Protein AF-A0A6M7X001-F1 (afdb_monomer_lite)

Organism: NCBI:txid935548

Structure (mmCIF, N/CA/C/O backbone):
data_AF-A0A6M7X001-F1
#
_entry.id   AF-A0A6M7X001-F1
#
loop_
_atom_site.group_PDB
_atom_site.id
_atom_site.type_symbol
_atom_site.label_atom_id
_atom_site.label_alt_id
_atom_site.label_comp_id
_atom_site.label_asym_id
_atom_site.label_entity_id
_atom_site.label_seq_id
_atom_site.pdbx_PDB_ins_code
_atom_site.Cartn_x
_atom_site.Cartn_y
_atom_site.Cartn_z
_atom_site.occupancy
_atom_site.B_iso_or_equiv
_atom_site.auth_seq_id
_atom_site.auth_comp_id
_atom_site.auth_asym_id
_atom_site.auth_atom_id
_atom_site.pdbx_PDB_model_num
ATOM 1 N N . MET A 1 1 ? -0.184 8.578 2.799 1.00 96.31 1 MET A N 1
ATOM 2 C CA . MET A 1 1 ? -1.648 8.371 2.937 1.00 96.31 1 MET A CA 1
ATOM 3 C C . MET A 1 1 ? -1.983 8.267 4.416 1.00 96.31 1 MET A C 1
ATOM 5 O O . MET A 1 1 ? -1.386 7.440 5.086 1.00 96.31 1 MET A O 1
ATOM 9 N N . LEU A 1 2 ? -2.914 9.072 4.938 1.00 98.12 2 LEU A N 1
ATOM 10 C CA . LEU A 1 2 ? -3.359 8.937 6.333 1.00 98.12 2 LEU A CA 1
ATOM 11 C C . LEU A 1 2 ? -4.379 7.797 6.462 1.00 98.12 2 LEU A C 1
ATOM 13 O O . LEU A 1 2 ? -5.395 7.813 5.761 1.00 98.12 2 LEU A O 1
ATOM 17 N N . ILE A 1 3 ? -4.140 6.862 7.379 1.00 98.38 3 ILE A N 1
ATOM 18 C CA . ILE A 1 3 ? -5.023 5.742 7.722 1.00 98.38 3 ILE A CA 1
ATOM 19 C C . ILE A 1 3 ? -5.361 5.832 9.212 1.00 98.38 3 ILE A C 1
ATOM 21 O O . ILE A 1 3 ? -4.466 5.914 10.046 1.00 98.38 3 ILE A O 1
ATOM 25 N N . ARG A 1 4 ? -6.649 5.827 9.560 1.00 98.44 4 ARG A N 1
ATOM 26 C CA . ARG A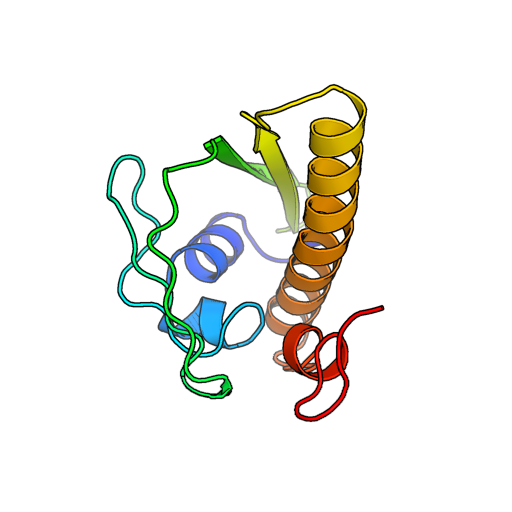 1 4 ? -7.153 5.944 10.941 1.00 98.44 4 ARG A CA 1
ATOM 27 C C . ARG A 1 4 ? -7.118 4.602 11.673 1.00 98.44 4 ARG A C 1
ATOM 29 O O . ARG A 1 4 ? -8.155 4.121 12.124 1.00 98.44 4 ARG A O 1
ATOM 36 N N . ARG A 1 5 ? -5.936 3.986 11.701 1.00 98.19 5 ARG A N 1
ATOM 37 C CA . ARG A 1 5 ? -5.615 2.765 12.443 1.00 98.19 5 ARG A CA 1
ATOM 38 C C . ARG A 1 5 ? -4.190 2.841 13.014 1.00 98.19 5 ARG A C 1
ATOM 40 O O . ARG A 1 5 ? -3.339 3.495 12.392 1.00 98.19 5 ARG A O 1
ATOM 47 N N . PRO A 1 6 ? -3.911 2.156 14.141 1.00 97.94 6 PRO A N 1
ATOM 48 C CA . PRO A 1 6 ? -2.578 2.103 14.739 1.00 97.94 6 PRO A CA 1
ATOM 49 C C . PRO A 1 6 ? -1.527 1.512 13.796 1.00 97.94 6 PRO A C 1
ATOM 51 O O . PRO A 1 6 ? -1.835 0.625 12.998 1.00 97.94 6 PRO A O 1
ATOM 54 N N . VAL A 1 7 ? -0.267 1.929 13.958 1.00 95.38 7 VAL A N 1
ATOM 55 C CA . VAL A 1 7 ? 0.861 1.486 13.112 1.00 95.38 7 VAL A CA 1
ATOM 56 C C . VAL A 1 7 ? 0.956 -0.033 13.027 1.00 95.38 7 VAL A C 1
ATOM 58 O O . VAL A 1 7 ? 1.138 -0.557 11.936 1.00 95.38 7 VAL A O 1
ATOM 61 N N . ALA A 1 8 ? 0.780 -0.742 14.145 1.00 94.44 8 ALA A N 1
ATOM 62 C CA . ALA A 1 8 ? 0.846 -2.203 14.174 1.00 94.44 8 ALA A CA 1
ATOM 63 C C . ALA A 1 8 ? -0.195 -2.864 13.252 1.00 94.44 8 ALA A C 1
ATOM 65 O O . ALA A 1 8 ? 0.121 -3.820 12.551 1.00 94.44 8 ALA A O 1
ATOM 66 N N . GLU A 1 9 ? -1.418 -2.331 13.209 1.00 96.88 9 GLU A N 1
ATOM 67 C CA . GLU A 1 9 ? -2.490 -2.859 12.359 1.00 96.88 9 GLU A CA 1
ATOM 68 C C . GLU A 1 9 ? -2.217 -2.566 10.881 1.00 96.88 9 GLU A C 1
ATOM 70 O O . GLU A 1 9 ? -2.355 -3.445 10.032 1.00 96.88 9 GLU A O 1
ATOM 75 N N . VAL A 1 10 ? -1.774 -1.342 10.572 1.00 96.38 10 VAL A N 1
ATOM 76 C CA . VAL A 1 10 ? -1.424 -0.949 9.199 1.00 96.38 10 VAL A CA 1
ATOM 77 C C . VAL A 1 10 ? -0.223 -1.750 8.693 1.00 96.38 10 VAL A C 1
ATOM 79 O O . VAL A 1 10 ? -0.220 -2.192 7.548 1.00 96.38 10 VAL A O 1
ATOM 82 N N . PHE A 1 11 ? 0.779 -1.967 9.541 1.00 90.81 11 PHE A N 1
ATOM 83 C CA . PHE A 1 11 ? 1.966 -2.758 9.233 1.00 90.81 11 PHE A CA 1
ATOM 84 C C . PHE A 1 11 ? 1.611 -4.211 8.920 1.00 90.81 11 PHE A C 1
ATOM 86 O O . PHE A 1 11 ? 1.947 -4.701 7.841 1.00 90.81 11 PHE A O 1
ATOM 93 N N . GLU A 1 12 ? 0.860 -4.879 9.802 1.00 92.69 12 GLU A N 1
ATOM 94 C CA . GLU A 1 12 ? 0.418 -6.254 9.552 1.00 92.69 12 GLU A CA 1
ATOM 95 C C . GLU A 1 12 ? -0.451 -6.356 8.300 1.00 92.69 12 GLU A C 1
ATOM 97 O O . GLU A 1 12 ? -0.282 -7.287 7.518 1.00 92.69 12 GLU A O 1
ATOM 102 N N . ALA A 1 13 ? -1.317 -5.374 8.043 1.00 94.06 13 ALA A N 1
ATOM 103 C CA . ALA A 1 13 ? -2.153 -5.385 6.852 1.00 94.06 13 ALA A CA 1
ATOM 104 C C . ALA A 1 13 ? -1.367 -5.298 5.539 1.00 94.06 13 ALA A C 1
ATOM 106 O O . ALA A 1 13 ? -1.848 -5.787 4.521 1.00 94.06 13 ALA A O 1
ATOM 107 N N . ILE A 1 14 ? -0.184 -4.677 5.541 1.00 90.00 14 ILE A N 1
ATOM 108 C CA . ILE A 1 14 ? 0.693 -4.620 4.365 1.00 90.00 14 ILE A CA 1
ATOM 109 C C . ILE A 1 14 ? 1.508 -5.911 4.232 1.00 90.00 14 ILE A C 1
ATOM 111 O O . ILE A 1 14 ? 1.703 -6.383 3.109 1.00 90.00 14 ILE A O 1
ATOM 115 N N . LEU A 1 15 ? 1.952 -6.499 5.346 1.00 85.56 15 LEU A N 1
ATOM 116 C CA . LEU A 1 15 ? 2.843 -7.660 5.343 1.00 85.56 15 LEU A CA 1
ATOM 117 C C . LEU A 1 15 ? 2.148 -9.016 5.222 1.00 85.56 15 LEU A C 1
ATOM 119 O O . LEU A 1 15 ? 2.739 -9.922 4.632 1.00 85.56 15 LEU A O 1
ATOM 123 N N . ASP A 1 16 ? 0.960 -9.186 5.806 1.00 84.44 16 ASP A N 1
ATOM 124 C CA . ASP A 1 16 ? 0.243 -10.460 5.845 1.00 84.44 16 ASP A CA 1
ATOM 125 C C . ASP A 1 16 ? -0.557 -10.685 4.552 1.00 84.44 16 ASP A C 1
ATOM 127 O O . ASP A 1 16 ? -1.581 -10.030 4.346 1.00 84.44 16 ASP A O 1
ATOM 131 N N . PRO A 1 17 ? -0.195 -11.665 3.701 1.00 82.31 17 PRO A N 1
ATOM 132 C CA . PRO A 1 17 ? -0.927 -11.951 2.471 1.00 82.31 17 PRO A CA 1
ATOM 133 C C . PRO A 1 17 ? -2.415 -12.260 2.691 1.00 82.31 17 PRO A C 1
ATOM 135 O O . PRO A 1 17 ? -3.229 -11.978 1.807 1.00 82.31 17 PRO A O 1
ATOM 138 N N . ALA A 1 18 ? -2.812 -12.800 3.849 1.00 86.56 18 ALA A N 1
ATOM 139 C CA . ALA A 1 18 ? -4.222 -13.040 4.164 1.00 86.56 18 ALA A CA 1
ATOM 140 C C . ALA A 1 18 ? -5.038 -11.734 4.214 1.00 86.56 18 ALA A C 1
ATOM 142 O O . ALA A 1 18 ? -6.242 -11.739 3.927 1.00 86.56 18 ALA A O 1
ATOM 143 N N . ILE A 1 19 ? -4.370 -10.622 4.527 1.00 89.25 19 ILE A N 1
ATOM 144 C CA . ILE A 1 19 ? -4.926 -9.273 4.582 1.00 89.25 19 ILE A CA 1
ATOM 145 C C . ILE A 1 19 ? -4.624 -8.503 3.294 1.00 89.25 19 ILE A C 1
ATOM 147 O O . ILE A 1 19 ? -5.544 -7.983 2.664 1.00 89.25 19 ILE A O 1
ATOM 151 N N . THR A 1 20 ? -3.370 -8.469 2.845 1.00 88.00 20 THR A N 1
ATOM 152 C CA . THR A 1 20 ? -2.939 -7.686 1.676 1.00 88.00 20 THR A CA 1
ATOM 153 C C . THR A 1 20 ? -3.680 -8.101 0.399 1.00 88.00 20 THR A C 1
ATOM 155 O O . THR A 1 20 ? -3.949 -7.275 -0.481 1.00 88.00 20 THR A O 1
ATOM 158 N N . THR A 1 21 ? -4.113 -9.368 0.308 1.00 86.50 21 THR A N 1
ATOM 159 C CA . THR A 1 21 ? -4.939 -9.851 -0.813 1.00 86.50 21 THR A CA 1
ATOM 160 C C . THR A 1 21 ? -6.325 -9.212 -0.898 1.00 86.50 21 THR A C 1
ATOM 162 O O . THR A 1 21 ? -6.982 -9.280 -1.938 1.00 86.50 21 THR A O 1
ATOM 165 N N . LYS A 1 22 ? -6.790 -8.555 0.169 1.00 88.38 22 LYS A N 1
ATOM 166 C CA . LYS A 1 22 ? -8.083 -7.861 0.200 1.00 88.38 22 LYS A CA 1
ATOM 167 C C . LYS A 1 22 ? -8.073 -6.537 -0.557 1.00 88.38 22 LYS A C 1
ATOM 169 O O . LYS A 1 22 ? -9.156 -6.028 -0.845 1.00 88.38 22 LYS A O 1
ATOM 174 N N . PHE A 1 23 ? -6.901 -5.980 -0.875 1.00 89.88 23 PHE A N 1
ATOM 175 C CA . PHE A 1 23 ? -6.802 -4.667 -1.521 1.00 89.88 23 PHE A CA 1
ATOM 176 C C . PHE A 1 23 ? -5.668 -4.494 -2.547 1.00 89.88 23 PHE A C 1
ATOM 178 O O . PHE A 1 23 ? -5.727 -3.529 -3.308 1.00 89.88 23 PHE A O 1
ATOM 185 N N . TRP A 1 24 ? -4.668 -5.382 -2.615 1.00 83.81 24 TRP A N 1
ATOM 186 C CA . TRP A 1 24 ? -3.522 -5.217 -3.526 1.00 83.81 24 TRP A CA 1
ATOM 187 C C . TRP A 1 24 ? -3.449 -6.276 -4.640 1.00 83.81 24 TRP A C 1
ATOM 189 O O . TRP A 1 24 ? -3.530 -5.934 -5.818 1.00 83.81 24 TRP A O 1
ATOM 199 N N . PHE A 1 25 ? -3.293 -7.560 -4.319 1.00 70.75 25 PHE A N 1
ATOM 200 C CA . PHE A 1 25 ? -3.109 -8.634 -5.311 1.00 70.75 25 PHE A CA 1
ATOM 201 C C . PHE A 1 25 ? -4.008 -9.830 -5.009 1.00 70.75 25 PHE A C 1
ATOM 203 O O . PHE A 1 25 ? -4.485 -9.995 -3.897 1.00 70.75 25 PHE A O 1
ATOM 210 N N . THR A 1 26 ? -4.244 -10.707 -5.984 1.00 55.81 26 THR A N 1
ATOM 211 C CA . THR A 1 26 ? -5.156 -11.841 -5.755 1.00 55.81 26 THR A CA 1
ATOM 212 C C . THR A 1 26 ? -4.547 -13.000 -4.983 1.00 55.81 26 THR A C 1
ATOM 214 O O . THR A 1 26 ? -5.288 -13.715 -4.322 1.00 55.81 26 THR A O 1
ATOM 217 N N . HIS A 1 27 ? -3.235 -13.223 -5.095 1.00 46.09 27 HIS A N 1
ATOM 218 C CA . HIS A 1 27 ? -2.509 -14.264 -4.366 1.00 46.09 27 HIS A CA 1
ATOM 219 C C . HIS A 1 27 ? -1.079 -13.780 -4.089 1.00 46.09 27 HIS A C 1
ATOM 221 O O . HIS A 1 27 ? -0.409 -13.275 -4.991 1.00 46.09 27 HIS A O 1
ATOM 227 N N . GLY A 1 28 ? -0.620 -13.933 -2.849 1.00 46.69 28 GLY A N 1
ATOM 228 C CA . GLY A 1 28 ? 0.769 -13.720 -2.442 1.00 46.69 28 GLY A CA 1
ATOM 229 C C . GLY A 1 28 ? 1.370 -15.032 -1.972 1.00 46.69 28 GLY A C 1
ATOM 230 O O . GLY A 1 28 ? 0.672 -15.787 -1.296 1.00 46.69 28 GLY A O 1
ATOM 231 N N . SER A 1 29 ? 2.612 -15.334 -2.362 1.00 44.41 29 SER A N 1
ATOM 232 C CA . SER A 1 29 ? 3.250 -16.591 -1.956 1.00 44.41 29 SER A CA 1
ATOM 233 C C . SER A 1 29 ? 3.702 -16.575 -0.498 1.00 44.41 29 SER A C 1
ATOM 235 O O . SER A 1 29 ? 3.634 -17.611 0.145 1.00 44.41 29 SER A O 1
ATOM 237 N N . ASP A 1 30 ? 4.136 -15.416 0.012 1.00 48.00 30 ASP A N 1
ATOM 238 C CA . ASP A 1 30 ? 4.768 -15.265 1.326 1.00 48.00 30 ASP A CA 1
ATOM 239 C C . ASP A 1 30 ? 4.628 -13.835 1.876 1.00 48.00 30 ASP A C 1
ATOM 241 O O . ASP A 1 30 ? 4.276 -12.906 1.142 1.00 48.00 30 ASP A O 1
ATOM 245 N N . ARG A 1 31 ? 4.916 -13.665 3.176 1.00 48.66 31 ARG A N 1
ATOM 246 C CA . ARG A 1 31 ? 5.010 -12.352 3.839 1.00 48.66 31 ARG A CA 1
ATOM 247 C C . ARG A 1 31 ? 6.126 -11.503 3.221 1.00 48.66 31 ARG A C 1
ATOM 249 O O . ARG A 1 31 ? 7.167 -12.018 2.811 1.00 48.66 31 ARG A O 1
ATOM 256 N N . LEU A 1 32 ? 5.919 -10.188 3.206 1.00 58.56 32 LEU A N 1
ATOM 257 C CA . LEU A 1 32 ? 6.914 -9.194 2.791 1.00 58.56 32 LEU A CA 1
ATOM 258 C C . LEU A 1 32 ? 8.030 -9.049 3.850 1.00 58.56 32 LEU A C 1
ATOM 260 O O . LEU A 1 32 ? 8.105 -8.059 4.568 1.00 58.56 32 LEU A O 1
ATOM 264 N N . ASP A 1 33 ? 8.913 -10.037 3.963 1.00 46.06 33 ASP A N 1
ATOM 265 C CA . ASP A 1 33 ? 10.099 -9.933 4.820 1.00 46.06 33 ASP A CA 1
ATOM 266 C C . ASP A 1 33 ? 11.249 -9.239 4.068 1.00 46.06 33 ASP A C 1
ATOM 268 O O . ASP A 1 33 ? 11.609 -9.636 2.954 1.00 46.06 33 ASP A O 1
ATOM 272 N N . CYS A 1 34 ? 11.882 -8.238 4.690 1.00 38.28 34 CYS A N 1
ATOM 273 C CA . CYS A 1 34 ? 13.066 -7.578 4.135 1.00 38.28 34 CYS A CA 1
ATOM 274 C C . CYS A 1 34 ? 14.142 -8.601 3.721 1.00 38.28 34 CYS A C 1
ATOM 276 O O . CYS A 1 34 ? 14.558 -9.443 4.517 1.00 38.28 34 CYS A O 1
ATOM 278 N N . GLY A 1 35 ? 14.619 -8.506 2.476 1.00 43.62 35 GLY A N 1
ATOM 279 C CA . GLY A 1 35 ? 15.711 -9.334 1.951 1.00 43.62 35 GLY A CA 1
ATOM 280 C C . GLY A 1 35 ? 15.315 -10.723 1.435 1.00 43.62 35 GLY A C 1
ATOM 281 O O . GLY A 1 35 ? 16.191 -11.444 0.957 1.00 43.62 35 GLY A O 1
ATOM 282 N N . LYS A 1 36 ? 14.032 -11.111 1.474 1.00 41.47 36 LYS A N 1
ATOM 283 C CA . LYS A 1 36 ? 13.551 -12.350 0.839 1.00 41.47 36 LYS A CA 1
ATOM 284 C C . LYS A 1 36 ? 12.901 -12.054 -0.513 1.00 41.47 36 LYS A C 1
ATOM 286 O O . LYS A 1 36 ? 12.090 -11.142 -0.642 1.00 41.47 36 LYS A O 1
ATOM 291 N N . ALA A 1 37 ? 13.245 -12.842 -1.531 1.00 43.69 37 ALA A N 1
ATOM 292 C CA . ALA A 1 37 ? 12.566 -12.788 -2.821 1.00 43.69 37 ALA A CA 1
ATOM 293 C C . ALA A 1 37 ? 11.152 -13.376 -2.676 1.00 43.69 37 ALA A C 1
ATOM 295 O O . ALA A 1 37 ? 11.008 -14.560 -2.376 1.00 43.69 37 ALA A O 1
ATOM 296 N N . VAL A 1 38 ? 10.120 -12.557 -2.890 1.00 48.59 38 VAL A N 1
ATOM 297 C CA . VAL A 1 38 ? 8.712 -12.984 -2.836 1.00 48.59 38 VAL A CA 1
ATOM 298 C C . VAL A 1 38 ? 8.177 -13.138 -4.260 1.00 48.59 38 VAL A C 1
ATOM 300 O O . VAL A 1 38 ? 8.401 -12.272 -5.111 1.00 48.59 38 VAL A O 1
ATOM 303 N N . ARG A 1 39 ? 7.473 -14.242 -4.542 1.00 46.00 39 ARG A N 1
ATOM 304 C CA . ARG A 1 39 ? 6.855 -14.501 -5.848 1.00 46.00 39 ARG A CA 1
ATOM 305 C C . ARG A 1 39 ? 5.379 -14.122 -5.801 1.00 46.00 39 ARG A C 1
ATOM 307 O O . ARG A 1 39 ? 4.584 -14.713 -5.079 1.00 46.00 39 ARG A O 1
ATOM 314 N N . TRP A 1 40 ? 4.988 -13.169 -6.632 1.00 52.91 40 TRP A N 1
ATOM 315 C CA . TRP A 1 40 ? 3.593 -12.755 -6.747 1.00 52.91 40 TRP A CA 1
ATOM 316 C C . TRP A 1 40 ? 2.920 -13.478 -7.917 1.00 52.91 40 TRP A C 1
ATOM 318 O O . TRP A 1 40 ? 3.459 -13.534 -9.027 1.00 52.91 40 TRP A O 1
ATOM 328 N N . GLU A 1 41 ? 1.739 -14.048 -7.670 1.00 41.34 41 GLU A N 1
ATOM 329 C CA . GLU A 1 41 ? 0.951 -14.742 -8.690 1.00 41.34 41 GLU A CA 1
ATOM 330 C C . GLU A 1 41 ? -0.379 -14.019 -8.921 1.00 41.34 41 GLU A C 1
ATOM 332 O O . GLU A 1 41 ? -1.299 -14.056 -8.101 1.00 41.34 41 GLU A O 1
ATOM 337 N N . TRP A 1 42 ? -0.548 -13.435 -10.105 1.00 48.12 42 TRP A N 1
ATOM 338 C CA . TRP A 1 42 ? -1.850 -12.958 -10.562 1.00 48.12 42 TRP A CA 1
ATOM 339 C C . TRP A 1 42 ? -2.535 -14.085 -11.328 1.00 48.12 42 TRP A C 1
ATOM 341 O O . TRP A 1 42 ? -2.672 -14.041 -12.552 1.00 48.12 42 TRP A O 1
ATOM 351 N N . ARG A 1 43 ? -2.966 -15.130 -10.605 1.00 39.09 43 ARG A N 1
ATOM 352 C CA . ARG A 1 43 ? -3.591 -16.331 -11.202 1.00 39.09 43 ARG A CA 1
ATOM 353 C C . ARG A 1 43 ? -4.774 -16.017 -12.106 1.00 39.09 43 ARG A C 1
ATOM 355 O O . ARG A 1 43 ? -5.018 -16.737 -13.066 1.00 39.09 43 ARG A O 1
ATOM 362 N N . MET A 1 44 ? -5.483 -14.923 -11.844 1.00 37.75 44 MET A N 1
ATOM 363 C CA . MET A 1 44 ? -6.592 -14.486 -12.686 1.00 37.75 44 MET A CA 1
ATOM 364 C C . MET A 1 44 ? -6.149 -14.117 -14.118 1.00 37.75 44 MET A C 1
ATOM 366 O O . MET A 1 44 ? -6.962 -14.238 -15.031 1.00 37.75 44 MET A O 1
ATOM 370 N N . TYR A 1 45 ? -4.890 -13.721 -14.328 1.00 41.22 45 TYR A N 1
ATOM 371 C CA . TYR A 1 45 ? -4.344 -13.323 -15.630 1.00 41.22 45 TYR A CA 1
ATOM 372 C C . TYR A 1 45 ? -3.309 -14.315 -16.191 1.00 41.22 45 TYR A C 1
ATOM 374 O O . TYR A 1 45 ? -2.792 -14.084 -17.277 1.00 41.22 45 TYR A O 1
ATOM 382 N N . GLY A 1 46 ? -3.000 -15.415 -15.489 1.00 38.44 46 GLY A N 1
ATOM 383 C CA . GLY A 1 46 ? -2.031 -16.418 -15.957 1.00 38.44 46 GLY A CA 1
ATOM 384 C C . GLY A 1 46 ? -0.580 -15.922 -16.024 1.00 38.44 46 GLY A C 1
ATOM 385 O O . GLY A 1 46 ? 0.246 -16.548 -16.680 1.00 38.44 46 GLY A O 1
ATOM 386 N N . VAL A 1 47 ? -0.263 -14.810 -15.352 1.00 39.69 47 VAL A N 1
ATOM 387 C CA . VAL A 1 47 ? 1.078 -14.211 -15.327 1.00 39.69 47 VAL A CA 1
ATOM 388 C C . VAL A 1 47 ? 1.699 -14.406 -13.943 1.00 39.69 47 VAL A C 1
ATOM 390 O O . VAL A 1 47 ? 1.107 -14.048 -12.922 1.00 39.69 47 VAL A O 1
ATOM 393 N N . SER A 1 48 ? 2.916 -14.948 -13.916 1.00 42.41 48 SER A N 1
ATOM 394 C CA . SER A 1 48 ? 3.815 -14.887 -12.761 1.00 42.41 48 SER A CA 1
ATOM 395 C C . SER A 1 48 ? 5.095 -14.192 -13.200 1.00 42.41 48 SER A C 1
ATOM 397 O O . SER A 1 48 ? 5.677 -14.605 -14.203 1.00 42.41 48 SER A O 1
ATOM 399 N N . THR A 1 49 ? 5.534 -13.169 -12.471 1.00 42.16 49 THR A N 1
ATOM 400 C CA . THR A 1 49 ? 6.814 -12.504 -12.735 1.00 42.16 49 THR A CA 1
ATOM 401 C C . THR A 1 49 ? 7.778 -12.756 -11.583 1.00 42.16 49 THR A C 1
ATOM 403 O O . THR A 1 49 ? 7.376 -12.769 -10.417 1.00 42.16 49 THR A O 1
ATOM 406 N N . THR A 1 50 ? 9.047 -12.977 -11.912 1.00 37.94 50 THR A N 1
ATOM 407 C CA . THR A 1 50 ? 10.141 -12.956 -10.941 1.00 37.94 50 THR A CA 1
ATOM 408 C C . THR A 1 50 ? 10.572 -11.502 -10.832 1.00 37.94 50 THR A C 1
ATOM 410 O O . THR A 1 50 ? 11.289 -11.000 -11.694 1.00 37.94 50 THR A O 1
ATOM 413 N N . ALA A 1 51 ? 10.068 -10.790 -9.827 1.00 40.50 51 ALA A N 1
ATOM 414 C CA . ALA A 1 51 ? 10.500 -9.423 -9.584 1.00 40.50 51 ALA A CA 1
ATOM 415 C C . ALA A 1 51 ? 11.914 -9.459 -8.988 1.00 40.50 51 ALA A C 1
ATOM 417 O O . ALA A 1 51 ? 12.115 -9.943 -7.874 1.00 40.50 51 ALA A O 1
ATOM 418 N N . THR A 1 52 ? 12.904 -8.958 -9.728 1.00 39.84 52 THR A N 1
ATOM 419 C CA . THR A 1 52 ? 14.144 -8.469 -9.114 1.00 39.84 52 THR A CA 1
ATOM 420 C C . THR A 1 52 ? 13.727 -7.387 -8.126 1.00 39.84 52 THR A C 1
ATOM 422 O O . THR A 1 52 ? 12.913 -6.543 -8.494 1.00 39.84 52 THR A O 1
ATOM 425 N N . VAL A 1 53 ? 14.209 -7.433 -6.882 1.00 41.31 53 VAL A N 1
ATOM 426 C CA . VAL A 1 53 ? 13.834 -6.460 -5.847 1.00 41.31 53 VAL A CA 1
ATOM 427 C C . VAL A 1 53 ? 14.200 -5.051 -6.332 1.00 41.31 53 VAL A C 1
ATOM 429 O O . VAL A 1 53 ? 15.341 -4.622 -6.209 1.00 41.31 53 VAL A O 1
ATOM 432 N N . SER A 1 54 ? 13.234 -4.341 -6.917 1.00 52.34 54 SER A N 1
ATOM 433 C CA . SER A 1 54 ? 13.177 -2.886 -6.870 1.00 52.34 54 SER A CA 1
ATOM 434 C C . SER A 1 54 ? 13.004 -2.528 -5.401 1.00 52.34 54 SER A C 1
ATOM 436 O O . SER A 1 54 ? 12.167 -3.135 -4.724 1.00 52.34 54 SER A O 1
ATOM 438 N N . GLU A 1 55 ? 13.809 -1.608 -4.883 1.00 70.62 55 GLU A N 1
ATOM 439 C CA . GLU A 1 55 ? 13.717 -1.197 -3.485 1.00 70.62 55 GLU A CA 1
ATOM 440 C C . GLU A 1 55 ? 12.386 -0.465 -3.275 1.00 70.62 55 GLU A C 1
ATOM 442 O O . GLU A 1 55 ? 12.256 0.729 -3.539 1.00 70.62 55 GLU A O 1
ATOM 447 N N . ILE A 1 56 ? 11.365 -1.209 -2.848 1.00 79.94 56 ILE A N 1
ATOM 448 C CA . ILE A 1 56 ? 10.107 -0.650 -2.368 1.00 79.94 56 ILE A CA 1
ATOM 449 C C . ILE A 1 56 ? 10.268 -0.461 -0.865 1.00 79.94 56 ILE A C 1
ATOM 451 O O . ILE A 1 56 ? 10.415 -1.430 -0.120 1.00 79.94 56 ILE A O 1
ATOM 455 N N . VAL A 1 57 ? 10.240 0.789 -0.424 1.00 81.75 57 VAL A N 1
ATOM 456 C CA . VAL A 1 57 ? 10.359 1.165 0.983 1.00 81.75 57 VAL A CA 1
ATOM 457 C C . VAL A 1 57 ? 8.995 1.607 1.479 1.00 81.75 57 VAL A C 1
ATOM 459 O O . VAL A 1 57 ? 8.413 2.546 0.941 1.00 81.75 57 VAL A O 1
ATOM 462 N N . TRP A 1 58 ? 8.500 0.943 2.518 1.00 88.38 58 TRP A N 1
ATOM 463 C CA . TRP A 1 58 ? 7.297 1.351 3.232 1.00 88.38 58 TRP A CA 1
ATOM 464 C C . TRP A 1 58 ? 7.689 2.091 4.503 1.00 88.38 58 TRP A C 1
ATOM 466 O O . TRP A 1 58 ? 8.396 1.539 5.348 1.00 88.38 58 TRP A O 1
ATOM 476 N N . THR A 1 59 ? 7.207 3.319 4.652 1.00 88.75 59 THR A N 1
ATOM 477 C CA . THR A 1 59 ? 7.408 4.115 5.865 1.00 88.75 59 THR A CA 1
ATOM 478 C C . THR A 1 59 ? 6.081 4.237 6.595 1.00 88.75 59 THR A C 1
ATOM 480 O O . THR A 1 59 ? 5.082 4.677 6.023 1.00 88.75 59 THR A O 1
ATOM 483 N N . PHE A 1 60 ? 6.078 3.841 7.865 1.00 94.75 60 PHE A N 1
ATOM 484 C CA . PHE A 1 60 ? 4.922 3.921 8.750 1.00 94.75 60 PHE A CA 1
ATOM 485 C C . PHE A 1 60 ? 5.225 4.959 9.824 1.00 94.75 60 PHE A C 1
ATOM 487 O O . PHE A 1 60 ? 6.072 4.736 10.688 1.00 94.75 60 PHE A O 1
ATOM 494 N N . THR A 1 61 ? 4.552 6.102 9.766 1.00 91.75 61 THR A N 1
ATOM 495 C CA . THR A 1 61 ? 4.708 7.165 10.761 1.00 91.75 61 THR A CA 1
ATOM 496 C C . THR A 1 61 ? 3.495 7.181 11.674 1.00 91.75 61 THR A C 1
ATOM 498 O O . THR A 1 61 ? 2.365 7.330 11.207 1.00 91.75 61 THR A O 1
ATOM 501 N N . GLU A 1 62 ? 3.724 7.027 12.976 1.00 95.56 62 GLU A N 1
ATOM 502 C CA . GLU A 1 62 ? 2.681 7.185 13.988 1.00 95.56 62 GLU A CA 1
ATOM 503 C C . GLU A 1 62 ? 2.155 8.627 13.991 1.00 95.56 62 GLU A C 1
ATOM 505 O O . GLU A 1 62 ? 2.928 9.586 13.950 1.00 95.56 62 GLU A O 1
ATOM 510 N N . MET A 1 63 ? 0.832 8.777 14.029 1.00 96.94 63 MET A N 1
ATOM 511 C CA . MET A 1 63 ? 0.136 10.060 14.031 1.00 96.94 63 MET A CA 1
ATOM 512 C C . MET A 1 63 ? -0.808 10.149 15.239 1.00 96.94 63 MET A C 1
ATOM 514 O O . MET A 1 63 ? -1.329 9.126 15.689 1.00 96.94 63 MET A O 1
ATOM 518 N N . PRO A 1 64 ? -1.106 11.362 15.743 1.00 94.25 64 PRO A N 1
ATOM 519 C CA . PRO A 1 64 ? -2.064 11.537 16.831 1.00 94.25 64 PRO A CA 1
ATOM 520 C C . PRO A 1 64 ? -3.434 10.909 16.532 1.00 94.25 64 PRO A C 1
ATOM 522 O O . PRO A 1 64 ? -3.941 11.018 15.414 1.00 94.25 64 PRO A O 1
ATOM 525 N N . GLY A 1 65 ? -4.059 10.326 17.561 1.00 94.69 65 GLY A N 1
ATOM 526 C CA . GLY A 1 65 ? -5.402 9.744 17.471 1.00 94.69 65 GLY A CA 1
ATOM 527 C C . GLY A 1 65 ? -5.440 8.351 16.840 1.00 94.69 65 GLY A C 1
ATOM 528 O O . GLY A 1 65 ? -6.316 8.099 16.015 1.00 94.69 65 GLY A O 1
ATOM 529 N N . ASP A 1 66 ? -4.493 7.479 17.206 1.00 95.06 66 ASP A N 1
ATOM 530 C CA . ASP A 1 66 ? -4.394 6.092 16.726 1.00 95.06 66 ASP A CA 1
ATOM 531 C C . ASP A 1 66 ? -4.420 5.985 15.195 1.00 95.06 66 ASP A C 1
ATOM 533 O O . ASP A 1 66 ? -5.100 5.142 14.605 1.00 95.06 66 ASP A O 1
ATOM 537 N N . ALA A 1 67 ? -3.685 6.882 14.538 1.00 97.94 67 ALA A N 1
ATOM 538 C CA . ALA A 1 67 ? -3.589 6.952 13.091 1.00 97.94 67 ALA A CA 1
ATOM 539 C C . ALA A 1 67 ? -2.150 6.722 12.620 1.00 97.94 67 ALA A C 1
ATOM 541 O O . ALA A 1 67 ? -1.184 6.909 13.356 1.00 97.94 67 ALA A O 1
ATOM 542 N N . THR A 1 68 ? -2.010 6.355 11.353 1.00 98.25 68 THR A N 1
ATOM 543 C CA . THR A 1 68 ? -0.726 6.117 10.695 1.00 98.25 68 THR A CA 1
ATOM 544 C C . THR A 1 68 ? -0.671 6.905 9.400 1.00 98.25 68 THR A C 1
ATOM 546 O O . THR A 1 68 ? -1.600 6.853 8.590 1.00 98.25 68 THR A O 1
ATOM 549 N N . PHE A 1 69 ? 0.425 7.617 9.164 1.00 97.31 69 PHE A N 1
ATOM 550 C CA . PHE A 1 69 ? 0.753 8.114 7.838 1.00 97.31 69 PHE A CA 1
ATOM 551 C C . PHE A 1 69 ? 1.630 7.079 7.132 1.00 97.31 69 PHE A C 1
ATOM 553 O O . PHE A 1 69 ? 2.748 6.805 7.557 1.00 97.31 69 PHE A O 1
ATOM 560 N N . LEU A 1 70 ? 1.071 6.461 6.092 1.00 96.44 70 LEU A N 1
ATOM 561 C CA . LEU A 1 70 ? 1.715 5.416 5.303 1.00 96.44 70 LEU A CA 1
ATOM 562 C C . LEU A 1 70 ? 2.286 5.998 4.013 1.00 96.44 70 LEU A C 1
ATOM 564 O O . LEU A 1 70 ? 1.539 6.556 3.201 1.00 96.44 70 LEU A O 1
ATOM 568 N N . GLU A 1 71 ? 3.581 5.824 3.799 1.00 93.62 71 GLU A N 1
ATOM 569 C CA . GLU A 1 71 ? 4.280 6.232 2.583 1.00 93.62 71 GLU A CA 1
ATOM 570 C C . GLU A 1 71 ? 4.919 5.029 1.900 1.00 93.62 71 GLU A C 1
ATOM 572 O O . GLU A 1 71 ? 5.302 4.053 2.546 1.00 93.62 71 GLU A O 1
ATOM 577 N N . VAL A 1 72 ? 5.035 5.120 0.577 1.00 89.62 72 VAL A N 1
ATOM 578 C CA . VAL A 1 72 ? 5.716 4.129 -0.249 1.00 89.62 72 VAL A CA 1
ATOM 579 C C . VAL A 1 72 ? 6.686 4.841 -1.179 1.00 89.62 72 VAL A C 1
ATOM 581 O O . VAL A 1 72 ? 6.292 5.696 -1.972 1.00 89.62 72 VAL A O 1
ATOM 584 N N . GLY A 1 73 ? 7.965 4.509 -1.053 1.00 85.56 73 GLY A N 1
ATOM 585 C CA . GLY A 1 73 ? 9.009 4.877 -1.999 1.00 85.56 73 GLY A CA 1
ATOM 586 C C . GLY A 1 73 ? 9.295 3.694 -2.911 1.00 85.56 73 GLY A C 1
ATOM 587 O O . GLY A 1 73 ? 9.390 2.570 -2.432 1.00 85.56 73 GLY A O 1
ATOM 588 N N . ASN A 1 74 ? 9.424 3.932 -4.214 1.00 83.44 74 ASN A N 1
ATOM 589 C CA . ASN A 1 74 ? 9.888 2.920 -5.160 1.00 83.44 74 ASN A CA 1
ATOM 590 C C . ASN A 1 74 ? 11.126 3.450 -5.883 1.00 83.44 74 ASN A C 1
ATOM 592 O O . ASN A 1 74 ? 11.075 4.526 -6.485 1.00 83.44 74 ASN A O 1
ATOM 596 N N . PHE A 1 75 ? 12.225 2.707 -5.798 1.00 81.69 75 PHE A N 1
ATOM 597 C CA . PHE A 1 75 ? 13.538 3.110 -6.288 1.00 81.69 75 PHE A CA 1
ATOM 598 C C . PHE A 1 75 ? 14.147 2.051 -7.215 1.00 81.69 75 PHE A C 1
ATOM 600 O O . PHE A 1 75 ? 13.664 0.925 -7.335 1.00 81.69 75 PHE A O 1
ATOM 607 N N . GLY A 1 76 ? 15.249 2.424 -7.871 1.00 81.50 76 GLY A N 1
ATOM 608 C CA . GLY A 1 76 ? 16.012 1.506 -8.718 1.00 81.50 76 GLY A CA 1
ATOM 609 C C . GLY A 1 76 ? 15.443 1.312 -10.126 1.00 81.50 76 GLY A C 1
ATOM 610 O O . GLY A 1 76 ? 15.699 0.280 -10.742 1.00 81.50 76 GLY A O 1
ATOM 611 N N . PHE A 1 77 ? 14.685 2.280 -10.657 1.00 81.88 77 PHE A N 1
ATOM 612 C CA . PHE A 1 77 ? 14.253 2.250 -12.057 1.00 81.88 77 PHE A CA 1
ATOM 613 C C . PHE A 1 77 ? 15.466 2.199 -12.997 1.00 81.88 77 PHE A C 1
ATOM 615 O O . PHE A 1 77 ? 16.410 2.976 -12.852 1.00 81.88 77 PHE A O 1
ATOM 622 N N . ALA A 1 78 ? 15.429 1.296 -13.974 1.00 80.56 78 ALA A N 1
ATOM 623 C CA . ALA A 1 78 ? 16.523 1.057 -14.912 1.00 80.56 78 ALA A CA 1
ATOM 624 C C . ALA A 1 78 ? 16.122 1.404 -16.355 1.00 80.56 78 ALA A C 1
ATOM 626 O O . ALA A 1 78 ? 14.939 1.547 -16.667 1.00 80.56 78 ALA A O 1
ATOM 627 N N . GLY A 1 79 ? 17.117 1.507 -17.238 1.00 88.19 79 GLY A N 1
ATOM 628 C CA . GLY A 1 79 ? 16.935 1.863 -18.648 1.00 88.19 79 GLY A CA 1
ATOM 629 C C . GLY A 1 79 ? 17.213 3.338 -18.927 1.00 88.19 79 GLY A C 1
ATOM 630 O O . GLY A 1 79 ? 17.895 4.018 -18.156 1.00 88.19 79 GLY A O 1
ATOM 631 N N . THR A 1 80 ? 16.705 3.827 -20.052 1.00 94.19 80 THR A N 1
ATOM 632 C CA . THR A 1 80 ? 16.803 5.233 -20.469 1.00 94.19 80 THR A CA 1
ATOM 633 C C . THR A 1 80 ? 16.015 6.160 -19.541 1.00 94.19 80 THR A C 1
ATOM 635 O O . THR A 1 80 ? 15.116 5.722 -18.825 1.00 94.19 80 THR A O 1
ATOM 638 N N . ALA A 1 81 ? 16.304 7.465 -19.580 1.00 91.75 81 ALA A N 1
ATOM 639 C CA . ALA A 1 81 ? 15.574 8.454 -18.782 1.00 91.75 81 ALA A CA 1
ATOM 640 C C . ALA A 1 81 ? 14.051 8.393 -19.023 1.00 91.75 81 ALA A C 1
ATOM 642 O O . ALA A 1 81 ? 13.274 8.356 -18.071 1.00 91.75 81 ALA A O 1
ATOM 643 N N . ASP A 1 82 ? 13.620 8.279 -20.283 1.00 93.56 82 ASP A N 1
ATOM 644 C CA . ASP A 1 82 ? 12.198 8.188 -20.637 1.00 93.56 82 ASP A CA 1
ATOM 645 C C . ASP A 1 82 ? 11.543 6.885 -20.159 1.00 93.56 82 ASP A C 1
ATOM 647 O O . ASP A 1 82 ? 10.347 6.852 -19.858 1.00 93.56 82 ASP A O 1
ATOM 651 N N . GLU A 1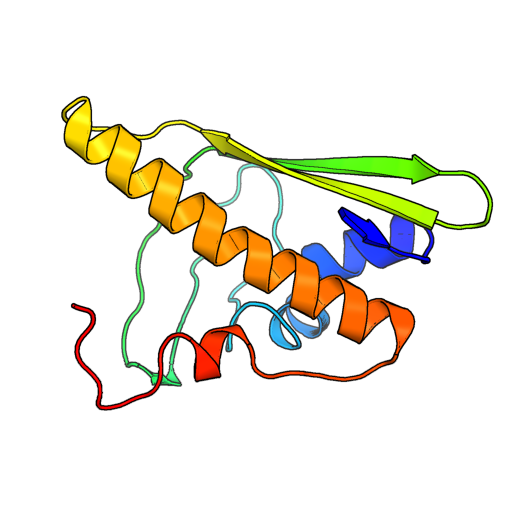 83 ? 12.294 5.784 -20.111 1.00 86.69 83 GLU A N 1
ATOM 652 C CA . GLU A 1 83 ? 11.813 4.520 -19.545 1.00 86.69 83 GLU A CA 1
ATOM 653 C C . GLU A 1 83 ? 11.695 4.602 -18.025 1.00 86.69 83 GLU A C 1
ATOM 655 O O . GLU A 1 83 ? 10.692 4.144 -17.481 1.00 86.69 83 GLU A O 1
ATOM 660 N N . GLN A 1 84 ? 12.667 5.214 -17.344 1.00 84.31 84 GLN A N 1
ATOM 661 C CA . GLN A 1 84 ? 12.624 5.419 -15.895 1.00 84.31 84 GLN A CA 1
ATOM 662 C C . GLN A 1 84 ? 11.438 6.304 -15.496 1.00 84.31 84 GLN A C 1
ATOM 664 O O . GLN A 1 84 ? 10.699 5.958 -14.576 1.00 84.31 84 GLN A O 1
ATOM 669 N N . VAL A 1 85 ? 11.189 7.397 -16.227 1.00 90.06 85 VAL A N 1
ATOM 670 C CA . VAL A 1 85 ? 10.028 8.276 -16.001 1.00 90.06 85 VAL A CA 1
ATOM 671 C C . VAL A 1 85 ? 8.717 7.515 -16.192 1.00 90.06 85 VAL A C 1
ATOM 673 O O . VAL A 1 85 ? 7.838 7.579 -15.333 1.00 90.06 85 VAL A O 1
ATOM 676 N N . ARG A 1 86 ? 8.579 6.747 -17.282 1.00 83.00 86 ARG A N 1
ATOM 677 C CA . ARG A 1 86 ? 7.376 5.932 -17.525 1.00 83.00 86 ARG A CA 1
ATOM 678 C C . ARG A 1 86 ? 7.149 4.892 -16.428 1.00 83.00 86 ARG A C 1
ATOM 680 O O . ARG A 1 86 ? 6.015 4.730 -15.979 1.00 83.00 86 ARG A O 1
ATOM 687 N N . GLN A 1 87 ? 8.208 4.226 -15.970 1.00 81.25 87 GLN A N 1
ATOM 688 C CA . GLN A 1 87 ? 8.135 3.273 -14.860 1.00 81.25 87 GLN A CA 1
ATOM 689 C C . GLN A 1 87 ? 7.719 3.954 -13.551 1.00 81.25 87 GLN A C 1
ATOM 691 O O . GLN A 1 87 ? 6.821 3.457 -12.872 1.00 81.25 87 GLN A O 1
ATOM 696 N N . ALA A 1 88 ? 8.302 5.109 -13.219 1.00 83.44 88 ALA A N 1
ATOM 697 C CA . ALA A 1 88 ? 7.958 5.866 -12.017 1.00 83.44 88 ALA A CA 1
ATOM 698 C C . ALA A 1 88 ? 6.494 6.335 -12.027 1.00 83.44 88 ALA A C 1
ATOM 700 O O . ALA A 1 88 ? 5.797 6.208 -11.016 1.00 83.44 88 ALA A O 1
ATOM 701 N N . ILE A 1 89 ? 5.996 6.807 -13.176 1.00 86.50 89 ILE A N 1
ATOM 702 C CA . ILE A 1 89 ? 4.589 7.198 -13.353 1.00 86.50 89 ILE A CA 1
ATOM 703 C C . ILE A 1 89 ? 3.669 5.987 -13.163 1.00 86.50 89 ILE A C 1
ATOM 705 O O . ILE A 1 89 ? 2.736 6.053 -12.364 1.00 86.50 89 ILE A O 1
ATOM 709 N N . GLY A 1 90 ? 3.948 4.867 -13.839 1.00 80.44 90 GLY A N 1
ATOM 710 C CA . GLY A 1 90 ? 3.143 3.647 -13.710 1.00 80.44 90 GLY A CA 1
ATOM 711 C C . GLY A 1 90 ? 3.147 3.080 -12.287 1.00 80.44 90 GLY A C 1
ATOM 712 O O . GLY A 1 90 ? 2.107 2.674 -11.770 1.00 80.44 90 GLY A O 1
ATOM 713 N N . SER A 1 91 ? 4.299 3.121 -11.615 1.00 84.88 91 SER A N 1
ATOM 714 C CA . SER A 1 91 ? 4.434 2.747 -10.207 1.00 84.88 91 SER A CA 1
ATOM 715 C C . SER A 1 91 ? 3.596 3.649 -9.299 1.00 84.88 91 SER A C 1
ATOM 717 O O . SER A 1 91 ? 2.912 3.155 -8.405 1.00 84.88 91 SER A O 1
ATOM 719 N N . 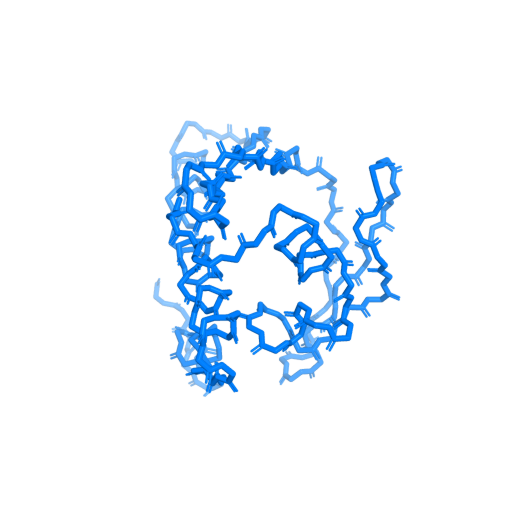THR A 1 92 ? 3.629 4.963 -9.525 1.00 88.44 92 THR A N 1
ATOM 720 C CA . THR A 1 92 ? 2.849 5.932 -8.740 1.00 88.44 92 THR A CA 1
ATOM 721 C C . THR A 1 92 ? 1.345 5.696 -8.901 1.00 88.44 92 THR A C 1
ATOM 723 O O . THR A 1 92 ? 0.627 5.701 -7.899 1.00 88.44 92 THR A O 1
ATOM 726 N N . ASP A 1 93 ? 0.872 5.425 -10.125 1.00 87.50 93 ASP A N 1
ATOM 727 C CA . ASP A 1 93 ? -0.528 5.050 -10.403 1.00 87.50 93 ASP A CA 1
ATOM 728 C C . ASP A 1 93 ? -0.921 3.777 -9.631 1.00 87.50 93 ASP A C 1
ATOM 730 O O . ASP A 1 93 ? -1.879 3.773 -8.856 1.00 87.50 93 ASP A O 1
ATOM 734 N N . GLY A 1 94 ? -0.120 2.713 -9.751 1.00 87.75 94 GLY A N 1
ATOM 735 C CA . GLY A 1 94 ? -0.368 1.439 -9.074 1.00 87.75 94 GLY A CA 1
ATOM 736 C C . GLY A 1 94 ? -0.414 1.558 -7.548 1.00 87.75 94 GLY A C 1
ATOM 737 O O . GLY A 1 94 ? -1.394 1.148 -6.925 1.00 87.75 94 GLY A O 1
ATOM 738 N N . PHE A 1 95 ? 0.611 2.148 -6.929 1.00 90.94 95 PHE A N 1
ATOM 739 C CA . PHE A 1 95 ? 0.671 2.275 -5.470 1.00 90.94 95 PHE A CA 1
ATOM 740 C C . PHE A 1 95 ? -0.388 3.219 -4.899 1.00 90.94 95 PHE A C 1
ATOM 742 O O . PHE A 1 95 ? -0.867 2.984 -3.790 1.00 90.94 95 PHE A O 1
ATOM 749 N N . SER A 1 96 ? -0.816 4.237 -5.650 1.00 93.12 96 SER A N 1
ATOM 750 C CA . SER A 1 96 ? -1.923 5.102 -5.222 1.00 93.12 96 SER A CA 1
ATOM 751 C C . SER A 1 96 ? -3.221 4.307 -5.043 1.00 93.12 96 SER A C 1
ATOM 753 O O . SER A 1 96 ? -3.931 4.502 -4.054 1.00 93.12 96 SER A O 1
ATOM 755 N N . LEU A 1 97 ? -3.501 3.360 -5.945 1.00 93.75 97 LEU A N 1
ATOM 756 C CA . LEU A 1 97 ? -4.657 2.463 -5.839 1.00 93.75 97 LEU A CA 1
ATOM 757 C C . LEU A 1 97 ? -4.530 1.494 -4.659 1.00 93.75 97 LEU A C 1
ATOM 759 O O . LEU A 1 97 ? -5.509 1.268 -3.949 1.00 93.75 97 LEU A O 1
ATOM 763 N N . VAL A 1 98 ? -3.328 0.965 -4.412 1.00 93.31 98 VAL A N 1
ATOM 764 C CA . VAL A 1 98 ? -3.055 0.094 -3.255 1.00 93.31 98 VAL A CA 1
ATOM 765 C C . VAL A 1 98 ? -3.308 0.835 -1.947 1.00 93.31 98 VAL A C 1
ATOM 767 O O . VAL A 1 98 ? -4.033 0.334 -1.092 1.00 93.31 98 VAL A O 1
ATOM 770 N N . LEU A 1 99 ? -2.769 2.049 -1.803 1.00 96.38 99 LEU A N 1
ATOM 771 C CA . LEU A 1 99 ? -2.967 2.882 -0.614 1.00 96.38 99 LEU A CA 1
ATOM 772 C C . LEU A 1 99 ? -4.445 3.237 -0.404 1.00 96.38 99 LEU A C 1
ATOM 774 O O . LEU A 1 99 ? -4.922 3.233 0.731 1.00 96.38 99 LEU A O 1
ATOM 778 N N . ALA A 1 100 ? -5.179 3.526 -1.482 1.00 96.62 100 ALA A N 1
ATOM 779 C CA . ALA A 1 100 ? -6.614 3.792 -1.415 1.00 96.62 100 ALA A CA 1
ATOM 780 C C . ALA A 1 100 ? -7.403 2.552 -0.963 1.00 96.62 100 ALA A C 1
ATOM 782 O O . ALA A 1 100 ? -8.245 2.649 -0.069 1.00 96.62 100 ALA A O 1
ATOM 783 N N . GLY A 1 101 ? -7.098 1.381 -1.529 1.00 95.88 101 GLY A N 1
ATOM 784 C CA . GLY A 1 101 ? -7.711 0.114 -1.135 1.00 95.88 101 GLY A CA 1
ATOM 785 C C . GLY A 1 101 ? -7.410 -0.252 0.320 1.00 95.88 101 GLY A C 1
ATOM 786 O O . GLY A 1 101 ? -8.332 -0.577 1.065 1.00 95.88 101 GLY A O 1
ATOM 787 N N . ALA A 1 102 ? -6.148 -0.123 0.744 1.00 96.81 102 ALA A N 1
ATOM 788 C CA . ALA A 1 102 ? -5.716 -0.372 2.118 1.00 96.81 102 ALA A CA 1
ATOM 789 C C . ALA A 1 102 ? -6.459 0.526 3.111 1.00 96.81 102 ALA A C 1
ATOM 791 O O . ALA A 1 102 ? -6.995 0.039 4.103 1.00 96.81 102 ALA A O 1
ATOM 792 N N . LYS A 1 103 ? -6.560 1.830 2.816 1.00 98.25 103 LYS A N 1
ATOM 793 C CA . LYS A 1 103 ? -7.288 2.789 3.656 1.00 98.25 103 LYS A CA 1
ATOM 794 C C . LYS A 1 103 ? -8.748 2.381 3.847 1.00 98.25 103 LYS A C 1
ATOM 796 O O . LYS A 1 103 ? -9.240 2.392 4.971 1.00 98.25 103 LYS A O 1
ATOM 801 N N . VAL A 1 104 ? -9.441 2.039 2.763 1.00 98.00 104 VAL A N 1
ATOM 802 C CA . VAL A 1 104 ? -10.865 1.679 2.822 1.00 98.00 104 VAL A CA 1
ATOM 803 C C . VAL A 1 104 ? -11.070 0.352 3.545 1.00 98.00 104 VAL A C 1
ATOM 805 O O . VAL A 1 104 ? -11.972 0.249 4.374 1.00 98.00 104 VAL A O 1
ATOM 808 N N . TRP A 1 105 ? -10.210 -0.634 3.301 1.00 97.19 105 TRP A N 1
ATOM 809 C CA . TRP A 1 105 ? -10.296 -1.919 3.984 1.00 97.19 105 TRP A CA 1
ATOM 810 C C . TRP A 1 105 ? -10.030 -1.782 5.491 1.00 97.19 105 TRP A C 1
ATOM 812 O O . TRP A 1 105 ? -10.833 -2.249 6.293 1.00 97.19 105 TRP A O 1
ATOM 822 N N . LEU A 1 106 ? -8.977 -1.063 5.886 1.00 97.69 106 LEU A N 1
ATOM 823 C CA . LEU A 1 106 ? -8.623 -0.845 7.294 1.00 97.69 106 LEU A CA 1
ATOM 824 C C . LEU A 1 10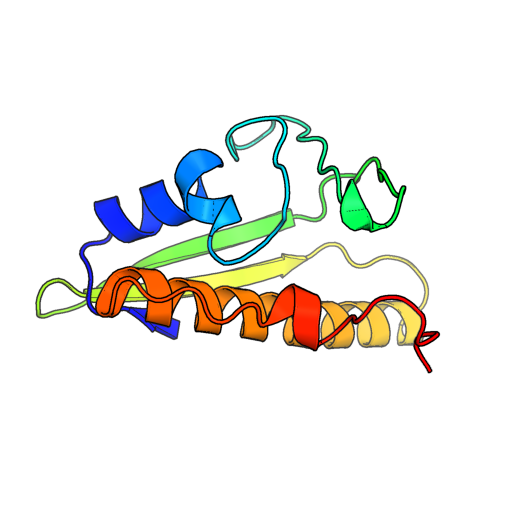6 ? -9.669 -0.006 8.041 1.00 97.69 106 LEU A C 1
ATOM 826 O O . LEU A 1 106 ? -10.028 -0.309 9.178 1.00 97.69 106 LEU A O 1
ATOM 830 N N . GLU A 1 107 ? -10.189 1.058 7.429 1.00 97.81 107 GLU A N 1
ATOM 831 C CA . GLU A 1 107 ? -11.127 1.956 8.116 1.00 97.81 107 GLU A CA 1
ATOM 832 C C . GLU A 1 107 ? -12.574 1.458 8.085 1.00 97.81 107 GLU A C 1
ATOM 834 O O . GLU A 1 107 ? -13.318 1.742 9.019 1.00 97.81 107 GLU A O 1
ATOM 839 N N . GLN A 1 108 ? -12.988 0.756 7.027 1.00 97.31 108 GLN A N 1
ATOM 840 C CA . GLN A 1 108 ? -14.401 0.442 6.769 1.00 97.31 108 GLN A CA 1
ATOM 841 C C . GLN A 1 108 ? -14.678 -1.054 6.569 1.00 97.31 108 GLN A C 1
ATOM 843 O O . GLN A 1 108 ? -15.837 -1.445 6.466 1.00 97.31 108 GLN A O 1
ATOM 848 N N . GLY A 1 109 ? -13.651 -1.904 6.482 1.00 95.44 109 GLY A N 1
ATOM 849 C CA . GLY A 1 109 ? -13.814 -3.337 6.218 1.00 95.44 109 GLY A CA 1
ATOM 850 C C . GLY A 1 109 ? -14.312 -3.661 4.804 1.00 95.44 109 GLY A C 1
ATOM 851 O O . GLY A 1 109 ? -14.763 -4.778 4.558 1.00 95.44 109 GLY A O 1
ATOM 852 N N . LEU A 1 110 ? -14.258 -2.700 3.874 1.00 95.56 110 LEU A N 1
ATOM 853 C CA . LEU A 1 110 ? -14.753 -2.858 2.505 1.00 95.56 110 LEU A CA 1
ATOM 854 C C . LEU A 1 110 ? -13.610 -3.158 1.530 1.00 95.56 110 LEU A C 1
ATOM 856 O O . LEU A 1 110 ? -12.560 -2.519 1.558 1.00 95.56 110 LEU A O 1
ATOM 860 N N . THR A 1 111 ? -13.849 -4.091 0.609 1.00 92.88 111 THR A N 1
ATOM 861 C CA . THR A 1 111 ? -12.971 -4.347 -0.539 1.00 92.88 111 THR A CA 1
ATOM 862 C C . THR A 1 111 ? -13.550 -3.667 -1.771 1.00 92.88 111 THR A C 1
ATOM 864 O O . THR A 1 111 ? -14.659 -3.984 -2.190 1.00 92.88 111 THR A O 1
ATOM 867 N N . LEU A 1 112 ? -12.786 -2.749 -2.365 1.00 90.75 112 LEU A N 1
ATOM 868 C CA . LEU A 1 112 ? -13.225 -1.973 -3.530 1.00 90.75 112 LEU A CA 1
ATOM 869 C C . LEU A 1 112 ? -12.871 -2.596 -4.884 1.00 90.75 112 LEU A C 1
ATOM 871 O O . LEU A 1 112 ? -13.357 -2.116 -5.893 1.00 90.75 112 LEU A O 1
ATOM 875 N N . GLY A 1 113 ? -11.991 -3.601 -4.937 1.00 88.44 113 GLY A N 1
ATOM 876 C CA . GLY A 1 113 ? -11.590 -4.211 -6.213 1.00 88.44 113 GLY A CA 1
ATOM 877 C C . GLY A 1 113 ? -10.747 -3.315 -7.138 1.00 88.44 113 GLY A C 1
ATOM 878 O O . GLY A 1 113 ? -10.514 -3.700 -8.279 1.00 88.44 113 GLY A O 1
ATOM 879 N N . LEU A 1 114 ? -10.225 -2.179 -6.644 1.00 90.56 114 LEU A N 1
ATOM 880 C CA . LEU A 1 114 ? -9.584 -1.118 -7.446 1.00 90.56 114 LEU A CA 1
ATOM 881 C C . LEU A 1 114 ? -8.555 -1.617 -8.469 1.00 90.56 114 LEU A C 1
ATOM 883 O O . LEU A 1 114 ? -8.550 -1.163 -9.608 1.00 90.56 114 LEU A O 1
ATOM 887 N N . ILE A 1 115 ? -7.680 -2.547 -8.077 1.00 84.38 115 IL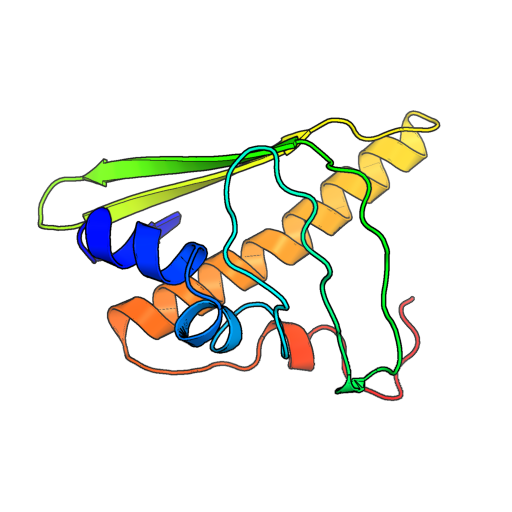E A N 1
ATOM 888 C CA . ILE A 1 115 ? -6.647 -3.085 -8.972 1.00 84.38 115 ILE A CA 1
ATOM 889 C C . ILE A 1 115 ? -7.272 -3.915 -10.101 1.00 84.38 115 ILE A C 1
ATOM 891 O O . ILE A 1 115 ? -6.893 -3.757 -11.259 1.00 84.38 115 ILE A O 1
ATOM 895 N N . GLY A 1 116 ? -8.250 -4.767 -9.786 1.00 82.69 116 GLY A N 1
ATOM 896 C CA . GLY A 1 116 ? -8.963 -5.558 -10.791 1.00 82.69 116 GLY A CA 1
ATOM 897 C C . GLY A 1 116 ? -9.746 -4.679 -11.768 1.00 82.69 116 GLY A C 1
ATOM 898 O O . GLY A 1 116 ? -9.709 -4.925 -12.972 1.00 82.69 116 GLY A O 1
ATOM 899 N N . ASP A 1 117 ? -10.377 -3.619 -11.261 1.00 87.44 117 ASP A N 1
ATOM 900 C CA . ASP A 1 117 ? -11.187 -2.692 -12.059 1.00 87.44 117 ASP A CA 1
ATOM 901 C C . ASP A 1 117 ? -10.337 -1.746 -12.919 1.00 87.44 117 ASP A C 1
ATOM 903 O O . ASP A 1 117 ? -10.729 -1.391 -14.030 1.00 87.44 117 ASP A O 1
ATOM 907 N N . ARG A 1 118 ? -9.142 -1.367 -12.447 1.00 85.06 118 ARG A N 1
ATOM 908 C CA . ARG A 1 118 ? -8.160 -0.590 -13.221 1.00 85.06 118 ARG A CA 1
ATOM 909 C C . ARG A 1 118 ? -7.558 -1.388 -14.380 1.00 85.06 118 ARG A C 1
ATOM 911 O O . ARG A 1 118 ? -7.178 -0.788 -15.392 1.00 85.06 118 ARG A O 1
ATOM 918 N N . TYR A 1 119 ? -7.452 -2.709 -14.223 1.00 78.69 119 TYR A N 1
ATOM 919 C CA . TYR A 1 119 ? -6.842 -3.636 -15.181 1.00 78.69 119 TYR A CA 1
ATOM 920 C C . TYR A 1 119 ? -7.796 -4.798 -15.521 1.00 78.69 119 TYR A C 1
ATOM 922 O O . TYR A 1 119 ? -7.489 -5.962 -15.245 1.00 78.69 119 TYR A O 1
ATOM 930 N N . PRO A 1 120 ? -8.973 -4.528 -16.108 1.00 79.06 120 PRO A N 1
ATOM 931 C CA . PRO A 1 120 ? -9.984 -5.553 -16.329 1.00 79.06 120 PRO A CA 1
ATOM 932 C C . PRO A 1 120 ? -9.527 -6.586 -17.366 1.00 79.06 120 PRO A C 1
ATOM 934 O O . PRO A 1 120 ? -8.799 -6.287 -18.316 1.00 79.06 120 PRO A O 1
ATOM 937 N N . LYS A 1 121 ? -9.992 -7.831 -17.216 1.00 73.38 121 LYS A N 1
ATOM 938 C CA . LYS A 1 121 ? -9.739 -8.888 -18.207 1.00 73.38 121 LYS A CA 1
ATOM 939 C C . LYS A 1 121 ? -10.344 -8.509 -19.561 1.00 73.38 121 LYS A C 1
ATOM 941 O O . LYS A 1 121 ? -11.495 -8.093 -19.629 1.00 73.38 121 LYS A O 1
ATOM 946 N N . GLY A 1 122 ? -9.589 -8.733 -20.636 1.00 74.00 122 GLY A N 1
ATOM 947 C CA . GLY A 1 122 ? -10.073 -8.560 -22.011 1.00 74.00 122 GLY A CA 1
ATOM 948 C C . GLY A 1 122 ? -9.921 -7.151 -22.588 1.00 74.00 122 GLY A C 1
ATOM 949 O O . GLY A 1 122 ? -10.290 -6.944 -23.739 1.00 74.00 122 GLY A O 1
ATOM 950 N N . ILE A 1 123 ? -9.344 -6.203 -21.841 1.00 71.50 123 ILE A N 1
ATOM 951 C CA . ILE A 1 123 ? -8.968 -4.882 -22.359 1.00 71.50 123 ILE A CA 1
ATOM 952 C C . ILE A 1 123 ? -7.441 -4.806 -22.406 1.00 71.50 123 ILE A C 1
ATOM 954 O O . ILE A 1 123 ? -6.781 -4.865 -21.370 1.00 71.50 123 ILE A O 1
ATOM 958 N N . SER A 1 124 ? -6.864 -4.701 -23.607 1.00 56.94 124 SER A N 1
ATOM 959 C CA . SER A 1 124 ? -5.424 -4.469 -23.751 1.00 56.94 124 SER A CA 1
ATOM 960 C C . SER A 1 124 ? -5.057 -3.101 -23.159 1.00 56.94 124 SER A C 1
ATOM 962 O O . SER A 1 124 ? -5.741 -2.121 -23.472 1.00 56.94 124 SER A O 1
ATOM 964 N N . PRO A 1 125 ? -3.994 -3.004 -22.335 1.00 58.03 125 PRO A N 1
ATOM 965 C CA . PRO A 1 125 ? -3.482 -1.710 -21.903 1.00 58.03 125 PRO A CA 1
ATOM 966 C C . PRO A 1 125 ? -3.103 -0.885 -23.142 1.00 58.03 125 PRO A C 1
ATOM 968 O O . PRO A 1 125 ? -2.488 -1.424 -24.065 1.00 58.03 125 PRO A O 1
ATOM 971 N N . ARG A 1 126 ? -3.523 0.383 -23.182 1.00 51.56 126 ARG A N 1
ATOM 972 C CA . ARG A 1 126 ? -3.071 1.353 -24.190 1.00 51.56 126 ARG A CA 1
ATOM 973 C C . ARG A 1 126 ? -1.738 1.961 -23.790 1.00 51.56 126 ARG A C 1
ATOM 975 O O . ARG A 1 126 ? -1.555 2.174 -22.571 1.00 51.56 126 ARG A O 1
#

InterPro domains:
  IPR023393 START-like domain superfamily [G3DSA:3.30.530.20] (1-57)

pLDDT: mean 78.38, std 20.33, range [37.75, 98.44]

Sequence (126 aa):
MLIRRPVAEVFEAILDPAITTKFWFTHGSDRLDCGKAVRWEWRMYGVSTTATVSEIVWTFTEMPGDATFLEVGNFGFAGTADEQVRQAIGSTDGFSLVLAGAKVWLEQGLTLGLIGDRYPKGISPR

Radius of gyration: 15.07 Å; chains: 1; bounding box: 32×28×42 Å

Foldseek 3Di:
DKAQAALVVLVCLCFPQVNLCLFAAVGWPHGPDPPDFTWGDNVVVPDTDRDDDFPWDWDWDDDPNRMTDIDIDGHDQDDDPVSSVVVVVVVVVRVVRSVVQSRCCRPPVDRPCSVCVVPPPPDDDD

Secondary structure (DSSP, 8-state):
-EESS-HHHHH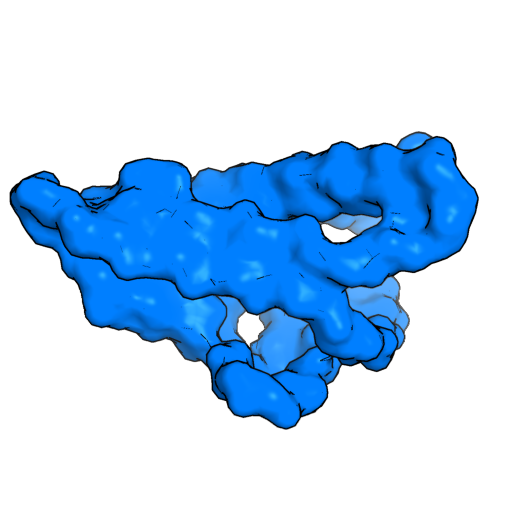HHHH-HHHHTTTT-S-BSS---TTPPPPEEEGGGTEEE------EEEEEEEETTTEEEEEEEE----SSHHHHHHHHHHHHHHHHHHHHHHHHHHHH-----HHHHHS-TT----